Protein AF-A0A0F9H8S5-F1 (afdb_monomer_lite)

Organism: NCBI:txid412755

pLDDT: mean 82.08, std 14.42, range [36.28, 94.88]

Sequence (110 aa):
MINGSDIYEAERRMLSSSFLLRMRANDSRWLIRSAILYLPTQSWRISENTKILIFRNLRKFLKKKVRDIYGNPIIIFILVNIIIPIIIRLVIDWWLNRENNSEKEIGWIK

Secondary structure (DSSP, 8-state):
---HHHHHHHHHHHHHH-HHHHHTHHHHHHHHHHHHHHS-S--TT--HHHHHHHHHHHHHHHHHHHHHH---HHHHHHIIIIIHHHHHHHHHHHHHTHHHHHHHHHTT--

Foldseek 3Di:
DQDPVNLVVLLVVLCVVDPLCVVVVVLLSVLLSLLLVLDDPDDAPDDPVRVVVSLVVSLVVSLVVLVVPDPDVVSSCCCNPPRSVSSSVSSVVCSNCVVVVVVVVVVVPD

Radius of gyration: 14.84 Å; chains: 1; bounding box: 28×32×50 Å

Structure (mmCIF, N/CA/C/O backbone):
data_AF-A0A0F9H8S5-F1
#
_entry.id   AF-A0A0F9H8S5-F1
#
loop_
_atom_site.group_PDB
_atom_site.id
_atom_site.type_symbol
_atom_site.label_atom_id
_atom_site.label_alt_id
_atom_site.label_comp_id
_atom_site.label_asym_id
_atom_site.label_entity_id
_atom_site.label_seq_id
_atom_site.pdbx_PDB_ins_code
_atom_site.Cartn_x
_atom_site.Cartn_y
_atom_site.Cartn_z
_atom_site.occupancy
_atom_site.B_iso_or_equiv
_atom_site.auth_seq_id
_atom_site.auth_comp_id
_atom_site.auth_asym_id
_atom_site.auth_atom_id
_atom_site.pdbx_PDB_model_num
ATOM 1 N N . MET A 1 1 ? -4.637 7.466 -18.092 1.00 51.81 1 MET A N 1
ATOM 2 C CA . MET A 1 1 ? -5.392 6.582 -17.174 1.00 51.81 1 MET A CA 1
ATOM 3 C C . MET A 1 1 ? -4.541 5.350 -16.914 1.00 51.81 1 MET A C 1
ATOM 5 O O . MET A 1 1 ? -3.823 4.965 -17.821 1.00 51.81 1 MET A O 1
ATOM 9 N N . ILE A 1 2 ? -4.554 4.788 -15.701 1.00 62.00 2 ILE A N 1
ATOM 10 C CA . ILE A 1 2 ? -3.917 3.482 -15.437 1.00 62.00 2 ILE A CA 1
ATOM 11 C C . ILE A 1 2 ? -4.838 2.418 -16.045 1.00 62.00 2 ILE A C 1
ATOM 13 O O . ILE A 1 2 ? -6.028 2.415 -15.717 1.00 62.00 2 ILE A O 1
ATOM 17 N N . ASN A 1 3 ? -4.327 1.568 -16.937 1.00 71.19 3 ASN A N 1
ATOM 18 C CA . ASN A 1 3 ? -5.143 0.541 -17.581 1.00 71.19 3 ASN A CA 1
ATOM 19 C C . ASN A 1 3 ? -5.441 -0.608 -16.606 1.00 71.19 3 ASN A C 1
ATOM 21 O O . ASN A 1 3 ? -4.692 -0.870 -15.664 1.00 71.19 3 ASN A O 1
ATOM 25 N N . GLY A 1 4 ? -6.552 -1.319 -16.826 1.00 70.44 4 GLY A N 1
ATOM 26 C CA . GLY A 1 4 ? -6.915 -2.485 -16.008 1.00 70.44 4 GLY A CA 1
ATOM 27 C C . GLY A 1 4 ? -5.868 -3.608 -16.055 1.00 70.44 4 GLY A C 1
ATOM 28 O O . GLY A 1 4 ? -5.694 -4.316 -15.063 1.00 70.44 4 GLY A O 1
ATOM 29 N N . SER A 1 5 ? -5.135 -3.718 -17.169 1.00 73.56 5 SER A N 1
ATOM 30 C CA . SER A 1 5 ? -3.980 -4.607 -17.349 1.00 73.56 5 SER A CA 1
ATOM 31 C C . SER A 1 5 ? -2.850 -4.294 -16.367 1.00 73.56 5 SER A C 1
ATOM 33 O O . SER A 1 5 ? -2.356 -5.200 -15.699 1.00 73.56 5 SER A O 1
ATOM 35 N N . ASP A 1 6 ? -2.511 -3.014 -16.206 1.00 75.50 6 ASP A N 1
ATOM 36 C CA . ASP A 1 6 ? -1.388 -2.558 -15.376 1.00 75.50 6 ASP A CA 1
ATOM 37 C C . ASP A 1 6 ? -1.648 -2.853 -13.896 1.00 75.50 6 ASP A C 1
ATOM 39 O O . ASP A 1 6 ? -0.739 -3.192 -13.139 1.00 75.50 6 ASP A O 1
ATOM 43 N N . ILE A 1 7 ? -2.914 -2.743 -13.476 1.00 81.38 7 ILE A N 1
ATOM 44 C CA . ILE A 1 7 ? -3.341 -3.067 -12.111 1.00 81.38 7 ILE A CA 1
ATOM 45 C C . ILE A 1 7 ? -3.165 -4.564 -11.854 1.00 81.38 7 ILE A C 1
ATOM 47 O O . ILE A 1 7 ? -2.610 -4.942 -10.825 1.00 81.38 7 ILE A O 1
ATOM 51 N N . TYR A 1 8 ? -3.605 -5.414 -12.785 1.00 84.19 8 TYR A N 1
ATOM 52 C CA . TYR A 1 8 ? -3.488 -6.863 -12.638 1.00 84.19 8 TYR A CA 1
ATOM 53 C C . TYR A 1 8 ? -2.025 -7.324 -12.627 1.00 84.19 8 TYR A C 1
ATOM 55 O O . TYR A 1 8 ? -1.636 -8.151 -11.798 1.00 84.19 8 TYR A O 1
ATOM 63 N N . GLU A 1 9 ? -1.193 -6.768 -13.507 1.00 83.12 9 GLU A N 1
ATOM 64 C CA . GLU A 1 9 ? 0.233 -7.081 -13.550 1.00 83.12 9 GLU A CA 1
ATOM 65 C C . GLU A 1 9 ? 0.942 -6.645 -12.261 1.00 83.12 9 GLU A C 1
ATOM 67 O O . GLU A 1 9 ? 1.695 -7.422 -11.666 1.00 83.12 9 GLU A O 1
ATOM 72 N N . ALA A 1 10 ? 0.642 -5.440 -11.770 1.00 82.81 10 ALA A N 1
ATOM 73 C CA . ALA A 1 10 ? 1.171 -4.937 -10.511 1.00 82.81 10 ALA A CA 1
ATOM 74 C C . ALA A 1 10 ? 0.727 -5.798 -9.315 1.00 82.81 10 ALA A C 1
ATOM 76 O O . ALA A 1 10 ? 1.565 -6.177 -8.495 1.00 82.81 10 ALA A O 1
ATOM 77 N N . GLU A 1 11 ? -0.553 -6.179 -9.235 1.00 88.56 11 GLU A N 1
ATOM 78 C CA . GLU A 1 11 ? -1.059 -7.109 -8.217 1.00 88.56 11 GLU A CA 1
ATOM 79 C C . GLU A 1 11 ? -0.299 -8.440 -8.246 1.00 88.56 11 GLU A C 1
ATOM 81 O O . GLU A 1 11 ? 0.184 -8.909 -7.209 1.00 88.56 11 GLU A O 1
ATOM 86 N N . ARG A 1 12 ? -0.154 -9.042 -9.434 1.00 86.81 12 ARG A N 1
ATOM 87 C CA . ARG A 1 12 ? 0.535 -10.326 -9.613 1.00 86.81 12 ARG A CA 1
ATOM 88 C C . ARG A 1 12 ? 2.002 -10.232 -9.211 1.00 86.81 12 ARG A C 1
ATOM 90 O O . ARG A 1 12 ? 2.478 -11.080 -8.453 1.00 86.81 12 ARG A O 1
ATOM 97 N N . ARG A 1 13 ? 2.701 -9.189 -9.667 1.00 86.06 13 ARG A N 1
ATOM 98 C CA . ARG A 1 13 ? 4.103 -8.930 -9.328 1.00 86.06 13 ARG A CA 1
ATOM 99 C C . ARG A 1 13 ? 4.271 -8.806 -7.818 1.00 86.06 13 ARG A C 1
ATOM 101 O O . ARG A 1 13 ? 5.057 -9.548 -7.239 1.00 86.06 13 ARG A O 1
ATOM 108 N N . MET A 1 14 ? 3.482 -7.965 -7.157 1.00 88.31 14 MET A N 1
ATOM 109 C CA . MET A 1 14 ? 3.611 -7.722 -5.715 1.00 88.31 14 MET A CA 1
ATOM 110 C C . MET A 1 14 ? 3.278 -8.954 -4.868 1.00 88.31 14 ME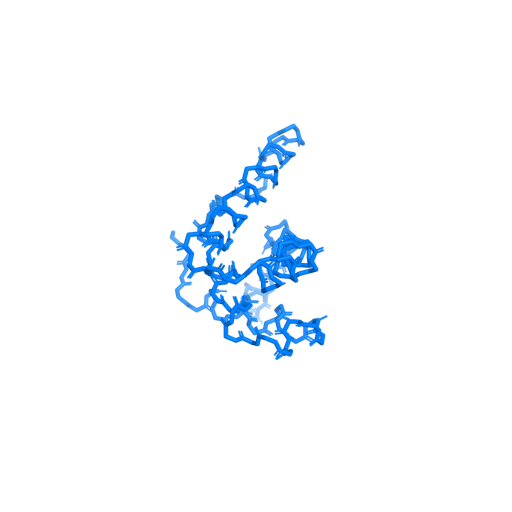T A C 1
ATOM 112 O O . MET A 1 14 ? 4.000 -9.252 -3.916 1.00 88.31 14 MET A O 1
ATOM 116 N N . LEU A 1 15 ? 2.235 -9.711 -5.227 1.00 87.25 15 LEU A N 1
ATOM 117 C CA . LEU A 1 15 ? 1.918 -10.976 -4.558 1.00 87.25 15 LEU A CA 1
ATOM 118 C C . LEU A 1 15 ? 3.037 -12.009 -4.725 1.00 87.25 15 LEU A C 1
ATOM 120 O O . LEU A 1 15 ? 3.341 -12.739 -3.784 1.00 87.25 15 LEU A O 1
ATOM 124 N N . SER A 1 16 ? 3.668 -12.068 -5.900 1.00 86.88 16 SER A N 1
ATOM 125 C CA . SER A 1 16 ? 4.801 -12.970 -6.130 1.00 86.88 16 SER A CA 1
ATOM 126 C C . SER A 1 16 ? 6.033 -12.585 -5.300 1.00 86.88 16 SER A C 1
ATOM 128 O O . SER A 1 16 ? 6.777 -13.460 -4.865 1.00 86.88 16 SER A O 1
ATOM 130 N N . SER A 1 17 ? 6.199 -11.293 -4.996 1.00 84.19 17 SER A N 1
ATOM 131 C CA . SER A 1 17 ? 7.340 -10.759 -4.244 1.00 84.19 17 SER A CA 1
ATOM 132 C C . SER A 1 17 ? 7.257 -10.954 -2.725 1.00 84.19 17 SER A C 1
ATOM 134 O O . SER A 1 17 ? 8.248 -10.712 -2.041 1.00 84.19 17 SER A O 1
ATOM 136 N N . SER A 1 18 ? 6.114 -11.364 -2.157 1.00 84.50 18 SER A N 1
ATOM 137 C CA . SER A 1 18 ? 5.980 -11.503 -0.700 1.00 84.50 18 SER A CA 1
ATOM 138 C C . SER A 1 18 ? 5.072 -12.654 -0.273 1.00 84.50 18 SER A C 1
ATOM 140 O O . SER A 1 18 ? 3.889 -12.714 -0.603 1.00 84.50 18 SER A O 1
ATOM 142 N N . PHE A 1 19 ? 5.612 -13.556 0.550 1.00 85.38 19 PHE A N 1
ATOM 143 C CA . PHE A 1 19 ? 4.847 -14.646 1.161 1.00 85.38 19 PHE A CA 1
ATOM 144 C C . PHE A 1 19 ? 3.727 -14.143 2.089 1.00 85.38 19 PHE A C 1
ATOM 146 O O . PHE A 1 19 ? 2.617 -14.670 2.049 1.00 85.38 19 PHE A O 1
ATOM 153 N N . LEU A 1 20 ? 3.973 -13.072 2.852 1.00 84.56 20 LEU A N 1
ATOM 154 C CA . LEU A 1 20 ? 2.980 -12.491 3.765 1.00 84.56 20 LEU A CA 1
ATOM 155 C C . LEU A 1 20 ? 1.754 -11.945 3.023 1.00 84.56 20 LEU A C 1
ATOM 157 O O . LEU A 1 20 ? 0.631 -12.080 3.504 1.00 84.56 20 LEU A O 1
ATOM 161 N N . LEU A 1 21 ? 1.951 -11.386 1.825 1.00 85.25 21 LEU A N 1
ATOM 162 C CA . LEU A 1 21 ? 0.837 -10.940 0.986 1.00 85.25 21 LEU A CA 1
ATOM 163 C C . LEU A 1 21 ? 0.031 -12.123 0.433 1.00 85.25 21 LEU A C 1
ATOM 165 O O . LEU A 1 21 ? -1.191 -12.041 0.322 1.00 85.25 21 LEU A O 1
ATOM 169 N N . ARG A 1 22 ? 0.688 -13.253 0.139 1.00 87.62 22 ARG A N 1
ATOM 170 C CA . ARG A 1 22 ? 0.014 -14.477 -0.327 1.00 87.62 22 ARG A CA 1
ATOM 171 C C . ARG A 1 22 ? -0.863 -15.113 0.746 1.00 87.62 22 ARG A C 1
ATOM 173 O O . ARG A 1 22 ? -1.956 -15.565 0.418 1.00 87.62 22 ARG A O 1
ATOM 180 N N . MET A 1 23 ? -0.443 -15.083 2.014 1.00 84.94 23 MET A N 1
ATOM 181 C CA . MET A 1 23 ? -1.254 -15.588 3.133 1.00 84.94 23 MET A CA 1
ATOM 182 C C . MET A 1 23 ? -2.619 -14.897 3.245 1.00 84.94 23 MET A C 1
ATOM 184 O O . MET A 1 23 ? -3.580 -15.501 3.713 1.00 84.94 23 MET A O 1
ATOM 188 N N . ARG A 1 24 ? -2.722 -13.641 2.796 1.00 88.44 24 ARG A N 1
ATOM 189 C CA . ARG A 1 24 ? -3.977 -12.882 2.742 1.00 88.44 24 ARG A CA 1
ATOM 190 C C . ARG A 1 24 ? -4.188 -12.292 1.354 1.00 88.44 24 ARG A C 1
ATOM 192 O O . ARG A 1 24 ? -4.330 -11.079 1.205 1.00 88.44 24 ARG A O 1
ATOM 199 N N . ALA A 1 25 ? -4.174 -13.149 0.332 1.00 86.94 25 ALA A N 1
ATOM 200 C CA . ALA A 1 25 ? -4.162 -12.716 -1.064 1.00 86.94 25 ALA A CA 1
ATOM 201 C C . ALA A 1 25 ? -5.332 -11.784 -1.424 1.00 86.94 25 ALA A C 1
ATOM 203 O O . ALA A 1 25 ? -5.114 -10.789 -2.105 1.00 86.94 25 ALA A O 1
ATOM 204 N N . ASN A 1 26 ? -6.551 -12.050 -0.945 1.00 89.19 26 ASN A N 1
ATOM 205 C CA . ASN A 1 26 ? -7.718 -11.220 -1.270 1.00 89.19 26 ASN A CA 1
ATOM 206 C C . ASN A 1 26 ? -7.619 -9.812 -0.662 1.00 89.19 26 ASN A C 1
ATOM 208 O O . ASN A 1 26 ? -7.735 -8.825 -1.388 1.00 89.19 26 ASN A O 1
ATOM 212 N N . ASP A 1 27 ? -7.313 -9.717 0.635 1.00 89.75 27 ASP A N 1
ATOM 213 C CA . ASP A 1 27 ? -7.126 -8.429 1.318 1.00 89.75 27 ASP A CA 1
ATOM 214 C C . ASP A 1 27 ? -5.950 -7.653 0.710 1.00 89.75 27 ASP A C 1
ATOM 216 O O . ASP A 1 27 ? -6.023 -6.443 0.492 1.00 89.75 27 ASP A O 1
ATOM 220 N N . SER A 1 28 ? -4.871 -8.369 0.384 1.00 89.62 28 SER A N 1
ATOM 221 C CA . SER A 1 28 ? -3.671 -7.792 -0.2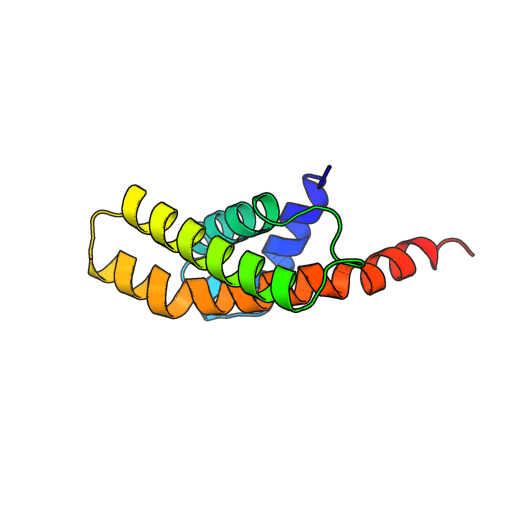16 1.00 89.62 28 SER A CA 1
ATOM 222 C C . SER A 1 28 ? -3.949 -7.247 -1.613 1.00 89.62 28 SER A C 1
ATOM 224 O O . SER A 1 28 ? -3.558 -6.118 -1.885 1.00 89.62 28 SER A O 1
ATOM 226 N N . ARG A 1 29 ? -4.672 -7.978 -2.478 1.00 91.25 29 ARG A N 1
ATOM 227 C CA . ARG A 1 29 ? -5.091 -7.477 -3.804 1.00 91.25 29 ARG A CA 1
ATOM 228 C C . ARG A 1 29 ? -5.903 -6.200 -3.677 1.00 91.25 29 ARG A C 1
ATOM 230 O O . ARG A 1 29 ? -5.600 -5.209 -4.331 1.00 91.25 29 ARG A O 1
ATOM 237 N N . TRP A 1 30 ? -6.892 -6.192 -2.788 1.00 93.19 30 TRP A N 1
ATOM 238 C CA . TRP A 1 30 ? -7.732 -5.017 -2.581 1.00 93.19 30 TRP A CA 1
ATOM 239 C C . TRP A 1 30 ? -6.935 -3.798 -2.078 1.00 93.19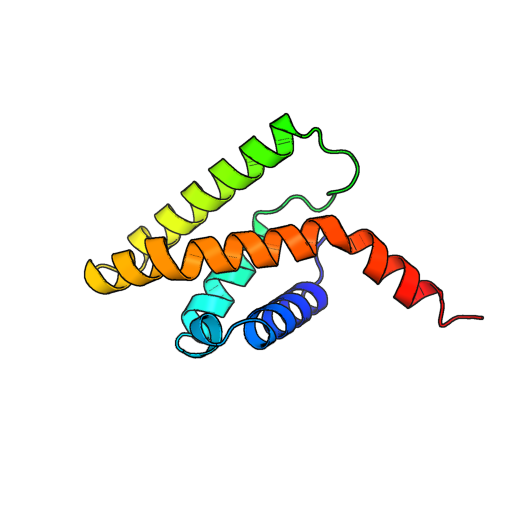 30 TRP A C 1
ATOM 241 O O . TRP A 1 30 ? -7.149 -2.674 -2.551 1.00 93.19 30 TRP A O 1
ATOM 251 N N . LEU A 1 31 ? -5.982 -4.008 -1.162 1.00 92.75 31 LEU A N 1
ATOM 252 C CA . LEU A 1 31 ? -5.091 -2.954 -0.669 1.00 92.75 31 LEU A CA 1
ATOM 253 C C . LEU A 1 31 ? -4.117 -2.464 -1.746 1.00 92.75 31 LEU A C 1
ATOM 255 O O . LEU A 1 31 ? -3.948 -1.254 -1.890 1.00 92.75 31 LEU A O 1
ATOM 259 N N . ILE A 1 32 ? -3.517 -3.372 -2.520 1.00 91.81 32 ILE A N 1
ATOM 260 C CA . ILE A 1 32 ? -2.629 -3.046 -3.645 1.00 91.81 32 ILE A CA 1
ATOM 261 C C . ILE A 1 32 ? -3.388 -2.217 -4.679 1.00 91.81 32 ILE A C 1
ATOM 263 O O . ILE A 1 32 ? -2.948 -1.127 -5.035 1.00 91.81 32 ILE A O 1
ATOM 267 N N . ARG A 1 33 ? -4.573 -2.669 -5.097 1.00 91.62 33 ARG A N 1
ATOM 268 C CA . ARG A 1 33 ? -5.422 -1.948 -6.048 1.00 91.62 33 ARG A CA 1
ATOM 269 C C . ARG A 1 33 ? -5.791 -0.562 -5.542 1.00 91.62 33 ARG A C 1
ATOM 271 O O . ARG A 1 33 ? -5.678 0.417 -6.273 1.00 91.62 33 ARG A O 1
ATOM 278 N N . SER A 1 34 ? -6.182 -0.463 -4.272 1.00 92.12 34 SER A N 1
ATOM 279 C CA . SER A 1 34 ? -6.470 0.825 -3.635 1.00 92.12 34 SER A CA 1
ATOM 280 C C . SER A 1 34 ? -5.246 1.742 -3.619 1.00 92.12 34 SER A C 1
ATOM 282 O O . SER A 1 34 ? -5.394 2.943 -3.825 1.00 92.12 34 SER A O 1
ATOM 284 N N . ALA A 1 35 ? -4.051 1.195 -3.394 1.00 91.44 35 ALA A N 1
ATOM 285 C CA . ALA A 1 35 ? -2.811 1.958 -3.388 1.00 91.44 35 ALA A CA 1
ATOM 286 C C . ALA A 1 35 ? -2.422 2.448 -4.791 1.00 91.44 35 ALA A C 1
ATOM 288 O O . ALA A 1 35 ? -2.081 3.616 -4.950 1.00 91.44 35 ALA A O 1
ATOM 289 N N . ILE A 1 36 ? -2.529 1.592 -5.810 1.00 90.00 36 ILE A N 1
ATOM 290 C CA . ILE A 1 36 ? -2.235 1.941 -7.208 1.00 90.00 36 ILE A CA 1
ATOM 291 C C . ILE A 1 36 ? -3.172 3.045 -7.701 1.00 90.00 36 ILE A C 1
ATOM 293 O O . ILE A 1 36 ? -2.709 3.999 -8.317 1.00 90.00 36 ILE A O 1
ATOM 297 N N . LEU A 1 37 ? -4.469 2.936 -7.397 1.00 88.94 37 LEU A N 1
ATOM 298 C CA . LEU A 1 37 ? -5.471 3.936 -7.777 1.00 88.94 37 LEU A CA 1
ATOM 299 C C . LEU A 1 37 ? -5.301 5.269 -7.036 1.00 88.94 37 LEU A C 1
ATOM 301 O O . LEU A 1 37 ? -5.747 6.299 -7.530 1.00 88.94 37 LEU A O 1
ATOM 305 N N . TYR A 1 38 ? -4.683 5.253 -5.854 1.00 89.81 38 TYR A N 1
ATOM 306 C CA . TYR A 1 38 ? -4.390 6.465 -5.091 1.00 89.81 38 TYR A CA 1
ATOM 307 C C . TYR A 1 38 ? -3.182 7.230 -5.652 1.00 89.81 38 TYR A C 1
ATOM 309 O O . TYR A 1 38 ? -3.097 8.450 -5.512 1.00 89.81 38 TYR A O 1
ATOM 317 N N . LEU A 1 39 ? -2.217 6.525 -6.247 1.00 86.69 39 LEU A N 1
ATOM 318 C CA . LEU A 1 39 ? -0.986 7.141 -6.723 1.00 86.69 39 LEU A CA 1
ATOM 319 C C . LEU A 1 39 ? -1.205 7.971 -7.996 1.00 86.69 39 LEU A C 1
ATOM 321 O O . LEU A 1 39 ? -1.954 7.558 -8.884 1.00 86.69 39 LEU A O 1
ATOM 325 N N . PRO A 1 40 ? -0.510 9.117 -8.131 1.00 82.88 40 PRO A N 1
ATOM 326 C CA . PRO A 1 40 ? -0.597 9.912 -9.343 1.00 82.88 40 PRO A CA 1
ATOM 327 C C . PRO A 1 40 ? -0.046 9.135 -10.541 1.00 82.88 40 PRO A C 1
ATOM 329 O O . PRO A 1 40 ? 0.873 8.324 -10.427 1.00 82.88 40 PRO A O 1
ATOM 332 N N . THR A 1 41 ? -0.590 9.397 -11.725 1.00 75.75 41 THR A N 1
ATOM 333 C CA . THR A 1 41 ? -0.164 8.724 -12.960 1.00 75.75 41 THR A CA 1
ATOM 334 C C . THR A 1 41 ? 1.257 9.082 -13.384 1.00 75.75 41 THR A C 1
ATOM 336 O O . THR A 1 41 ? 1.910 8.261 -14.018 1.00 75.75 41 THR A O 1
ATOM 339 N N . GLN A 1 42 ? 1.735 10.276 -13.028 1.00 70.31 42 GLN A N 1
ATOM 340 C CA . GLN A 1 42 ? 3.075 10.762 -13.351 1.00 70.31 42 GLN A CA 1
ATOM 341 C C . GLN A 1 42 ? 3.958 10.674 -12.103 1.00 70.31 42 GLN A C 1
ATOM 343 O O . GLN A 1 42 ? 3.651 11.309 -11.096 1.00 70.31 42 GLN A O 1
ATOM 348 N N . SER A 1 43 ? 5.032 9.886 -12.156 1.00 69.88 43 SER A N 1
ATOM 349 C CA . SER A 1 43 ? 5.966 9.686 -11.035 1.00 69.88 43 SER A CA 1
ATOM 350 C C . SER A 1 43 ? 7.299 10.427 -11.195 1.00 69.88 43 SER A C 1
ATOM 352 O O . SER A 1 43 ? 7.967 10.702 -10.200 1.00 69.88 43 SER A O 1
ATOM 354 N N . TRP A 1 44 ? 7.667 10.807 -12.423 1.00 64.75 44 TRP A N 1
ATOM 355 C CA . TRP A 1 44 ? 9.042 11.163 -12.810 1.00 64.75 44 TRP A CA 1
ATOM 356 C C . TRP A 1 44 ? 9.463 12.624 -12.559 1.00 64.75 44 TRP A C 1
ATOM 358 O O . TRP A 1 44 ? 10.640 12.948 -12.659 1.00 64.75 44 TRP A O 1
ATOM 368 N N . ARG A 1 45 ? 8.538 13.533 -12.214 1.00 69.06 45 ARG A N 1
ATOM 369 C CA . ARG A 1 45 ? 8.832 14.975 -11.995 1.00 69.06 45 ARG A CA 1
ATOM 370 C C . ARG A 1 45 ? 8.497 15.481 -10.595 1.00 69.06 45 ARG A C 1
ATOM 372 O O . ARG A 1 45 ? 8.313 16.675 -10.379 1.00 69.06 45 ARG A O 1
ATOM 379 N N . ILE A 1 46 ? 8.377 14.570 -9.636 1.00 77.75 46 ILE A N 1
ATOM 380 C CA . ILE A 1 46 ? 7.893 14.895 -8.297 1.00 77.75 46 ILE A CA 1
ATOM 381 C C . ILE A 1 46 ? 9.075 15.121 -7.347 1.00 77.75 46 ILE A C 1
ATOM 383 O O . ILE A 1 46 ? 9.964 14.277 -7.237 1.00 77.75 46 ILE A O 1
ATOM 387 N N . SER A 1 47 ? 9.061 16.254 -6.636 1.00 84.44 47 SER A N 1
ATOM 388 C CA . SER A 1 47 ? 10.082 16.588 -5.633 1.00 84.44 47 SER A CA 1
ATOM 389 C C . SER A 1 47 ? 10.103 15.579 -4.478 1.00 84.44 47 SER A C 1
ATOM 391 O O . SER A 1 47 ? 9.075 14.981 -4.149 1.00 84.44 47 SER A O 1
ATOM 393 N N . GLU A 1 48 ? 11.245 15.426 -3.804 1.00 82.19 48 GLU A N 1
ATOM 394 C CA . GLU A 1 48 ? 11.382 14.483 -2.683 1.00 82.19 48 GLU A CA 1
ATOM 395 C C . GLU A 1 48 ? 10.396 14.783 -1.539 1.00 82.19 48 GLU A C 1
ATOM 397 O O . GLU A 1 48 ? 9.729 13.886 -1.022 1.00 82.19 48 GLU A O 1
ATOM 402 N N . ASN A 1 49 ? 10.183 16.065 -1.229 1.00 85.88 49 ASN A N 1
ATOM 403 C CA . ASN A 1 49 ? 9.191 16.501 -0.242 1.00 85.88 49 ASN A CA 1
ATOM 404 C C . ASN A 1 49 ? 7.768 16.063 -0.621 1.00 85.88 49 ASN A C 1
ATOM 406 O O . ASN A 1 49 ? 6.980 15.637 0.229 1.00 85.88 49 ASN A O 1
ATOM 410 N N . THR A 1 50 ? 7.437 16.125 -1.911 1.00 85.00 50 THR A N 1
ATOM 411 C CA . THR A 1 50 ? 6.142 15.674 -2.418 1.00 85.00 50 THR A CA 1
ATOM 412 C C . THR A 1 50 ? 6.023 14.147 -2.362 1.00 85.00 50 THR A C 1
ATOM 414 O O . THR A 1 50 ? 4.952 13.655 -2.007 1.00 85.00 50 THR A O 1
ATOM 417 N N . LYS A 1 51 ? 7.100 13.383 -2.611 1.00 83.50 51 LYS A N 1
ATOM 418 C CA . LYS A 1 51 ? 7.099 11.917 -2.428 1.00 83.50 51 LYS A CA 1
ATOM 419 C C . LYS A 1 51 ? 6.801 11.538 -0.980 1.00 83.50 51 LYS A C 1
ATOM 421 O O . LYS A 1 51 ? 5.887 10.752 -0.735 1.00 83.50 51 LYS A O 1
ATOM 426 N N . ILE A 1 52 ? 7.484 12.161 -0.016 1.00 87.06 52 ILE A N 1
ATOM 427 C CA . ILE A 1 52 ? 7.245 11.935 1.419 1.00 87.06 52 ILE A CA 1
ATOM 428 C C . ILE A 1 52 ? 5.778 12.219 1.771 1.00 87.06 52 ILE A C 1
ATOM 430 O O . ILE A 1 52 ? 5.136 11.440 2.486 1.00 87.06 52 ILE A O 1
ATOM 434 N N . LEU A 1 53 ? 5.214 13.310 1.240 1.00 89.06 53 LEU A N 1
ATOM 435 C CA . LEU A 1 53 ? 3.813 13.661 1.461 1.00 89.06 53 LEU A CA 1
ATOM 436 C C . LEU A 1 53 ? 2.857 12.618 0.865 1.00 89.06 53 LEU A C 1
ATOM 438 O O . LEU A 1 53 ? 1.925 12.192 1.553 1.00 89.06 53 LEU A O 1
ATOM 442 N N . ILE A 1 54 ? 3.104 12.169 -0.369 1.00 88.19 54 ILE A N 1
ATOM 443 C CA . ILE A 1 54 ? 2.324 11.114 -1.029 1.00 88.19 54 ILE A CA 1
ATOM 444 C C . ILE A 1 54 ? 2.373 9.832 -0.199 1.00 88.19 54 ILE A C 1
ATOM 446 O O . ILE A 1 54 ? 1.325 9.254 0.074 1.00 88.19 54 ILE A O 1
ATOM 450 N N . PHE A 1 55 ? 3.549 9.417 0.275 1.00 88.25 55 PHE A N 1
ATOM 451 C CA . PHE A 1 55 ? 3.709 8.181 1.046 1.00 88.25 55 PHE A CA 1
ATOM 452 C C . PHE A 1 55 ? 2.981 8.258 2.386 1.00 88.25 55 PHE A C 1
ATOM 454 O O . PHE A 1 55 ? 2.271 7.327 2.782 1.00 88.25 55 PHE A O 1
ATOM 461 N N . ARG A 1 56 ? 3.098 9.397 3.076 1.00 91.19 56 ARG A N 1
ATOM 462 C CA . ARG A 1 56 ? 2.386 9.643 4.332 1.00 91.19 56 ARG A CA 1
ATOM 463 C C . ARG A 1 56 ? 0.874 9.608 4.124 1.00 91.19 56 ARG A C 1
ATOM 465 O O . ARG A 1 56 ? 0.163 9.007 4.933 1.00 91.19 56 ARG A O 1
ATOM 472 N N . ASN A 1 57 ? 0.387 10.224 3.051 1.00 92.81 57 ASN A N 1
ATOM 473 C CA . ASN A 1 57 ? -1.040 10.283 2.760 1.00 92.81 57 ASN A CA 1
ATOM 474 C C . ASN A 1 57 ? -1.580 8.923 2.294 1.00 92.81 57 ASN A C 1
ATOM 476 O O . ASN A 1 57 ? -2.618 8.497 2.794 1.00 92.81 57 ASN A O 1
ATOM 480 N N . LEU A 1 58 ? -0.835 8.186 1.465 1.00 92.62 58 LEU A N 1
ATOM 481 C CA . LEU A 1 58 ? -1.158 6.817 1.059 1.00 92.62 58 LEU A CA 1
ATOM 482 C C . LEU A 1 58 ? -1.279 5.898 2.279 1.00 92.62 58 LEU A C 1
ATOM 484 O O . LEU A 1 58 ? -2.256 5.164 2.422 1.00 92.62 58 LEU A O 1
ATOM 488 N N . ARG A 1 59 ? -0.330 5.985 3.220 1.00 93.00 59 ARG A N 1
ATOM 489 C CA . ARG A 1 59 ? -0.392 5.213 4.465 1.00 93.00 59 ARG A CA 1
ATOM 490 C C . ARG A 1 59 ? -1.637 5.540 5.278 1.00 93.00 59 ARG A C 1
ATOM 492 O O . ARG A 1 59 ? -2.293 4.626 5.772 1.00 93.00 59 ARG A O 1
ATOM 499 N N . LYS A 1 60 ? -1.964 6.826 5.441 1.00 94.88 60 LYS A N 1
ATOM 500 C CA . LYS A 1 60 ? -3.180 7.254 6.152 1.00 94.88 60 LYS A CA 1
ATOM 501 C C . LYS A 1 60 ? -4.442 6.739 5.457 1.00 94.88 60 LYS A C 1
ATOM 503 O O . LYS A 1 60 ? -5.320 6.210 6.133 1.00 94.88 60 LYS A O 1
ATOM 508 N N . PHE A 1 61 ? -4.495 6.838 4.132 1.00 94.75 61 PHE A N 1
ATOM 509 C CA . PHE A 1 61 ? -5.604 6.366 3.311 1.00 94.75 61 PHE A CA 1
ATOM 510 C C . PHE A 1 61 ? -5.847 4.861 3.477 1.00 94.75 61 PHE A C 1
ATOM 512 O O . PHE A 1 61 ? -6.957 4.461 3.823 1.00 94.75 61 PHE A O 1
ATOM 519 N N . LEU A 1 62 ? -4.809 4.029 3.331 1.00 93.88 62 LEU A N 1
ATOM 520 C CA . LEU A 1 62 ? -4.933 2.576 3.489 1.00 93.88 62 LEU A CA 1
ATOM 521 C C . LEU A 1 62 ? -5.331 2.187 4.919 1.00 93.88 62 LEU A C 1
ATOM 523 O O . LEU A 1 62 ? -6.181 1.321 5.109 1.00 93.88 62 LEU A O 1
ATOM 527 N N . LYS A 1 63 ? -4.768 2.857 5.936 1.00 94.12 63 LYS A N 1
ATOM 528 C CA . LYS A 1 63 ? -5.146 2.626 7.340 1.00 94.12 63 LYS A CA 1
ATOM 529 C C . LYS A 1 63 ? -6.620 2.917 7.591 1.00 94.12 63 LYS A C 1
ATOM 531 O O . LYS A 1 63 ? -7.274 2.136 8.275 1.00 94.12 63 LYS A O 1
ATOM 536 N N . LYS A 1 64 ? -7.124 4.035 7.060 1.00 94.69 64 LYS A N 1
ATOM 537 C CA . LYS A 1 64 ? -8.536 4.404 7.176 1.00 94.69 64 LYS A CA 1
ATOM 538 C C . LYS A 1 64 ? -9.413 3.344 6.510 1.00 94.69 64 LYS A C 1
ATOM 540 O O . LYS A 1 64 ? -10.253 2.759 7.173 1.00 94.69 64 LYS A O 1
ATOM 545 N N . LYS A 1 65 ? -9.099 2.992 5.263 1.00 93.44 65 LYS A N 1
ATOM 546 C CA . LYS A 1 65 ? -9.795 1.949 4.505 1.00 93.44 65 LYS A CA 1
ATOM 547 C C . LYS A 1 65 ? -9.893 0.608 5.243 1.00 93.44 65 LYS A C 1
ATOM 549 O O . LYS A 1 65 ? -10.952 -0.003 5.246 1.00 93.44 65 LYS A O 1
ATOM 554 N N . VAL A 1 66 ? -8.814 0.151 5.883 1.00 93.69 66 VAL A N 1
ATOM 555 C CA . VAL A 1 66 ? -8.844 -1.078 6.698 1.00 93.69 66 VAL A CA 1
ATOM 556 C C . VAL A 1 66 ? -9.785 -0.930 7.895 1.00 93.69 66 VAL A C 1
ATOM 558 O O . VAL A 1 66 ? -10.569 -1.830 8.167 1.00 93.69 66 VAL A O 1
ATOM 561 N N . ARG A 1 67 ? -9.734 0.196 8.609 1.00 93.31 67 ARG A N 1
ATOM 562 C CA . ARG A 1 67 ? -10.609 0.431 9.770 1.00 93.31 67 ARG A CA 1
ATOM 563 C C . ARG A 1 67 ? -12.084 0.544 9.389 1.00 93.31 67 ARG A C 1
ATOM 565 O O . ARG A 1 67 ? -12.924 0.147 10.180 1.00 93.31 67 ARG A O 1
ATOM 572 N N . ASP A 1 68 ? -12.376 1.057 8.198 1.00 93.12 68 ASP A N 1
ATOM 573 C CA . ASP A 1 68 ? -13.748 1.212 7.711 1.00 93.12 68 ASP A CA 1
ATOM 574 C C . ASP A 1 68 ? -14.378 -0.143 7.322 1.00 93.12 68 ASP A C 1
ATOM 576 O O . ASP A 1 68 ? -15.591 -0.301 7.406 1.00 93.12 68 ASP A O 1
ATOM 580 N N . ILE A 1 69 ? -13.569 -1.128 6.902 1.00 92.06 69 ILE A N 1
ATOM 581 C CA . ILE A 1 69 ? -14.056 -2.451 6.464 1.00 92.06 69 ILE A CA 1
ATOM 582 C C . ILE A 1 69 ? -14.066 -3.480 7.593 1.00 92.06 69 ILE A C 1
ATOM 584 O O . ILE A 1 69 ? -14.992 -4.284 7.691 1.00 92.06 69 ILE A O 1
ATOM 588 N N . TYR A 1 70 ? -13.025 -3.509 8.423 1.00 90.62 70 TYR A N 1
ATOM 589 C CA . TYR A 1 70 ? -12.878 -4.537 9.448 1.00 90.62 70 TYR A CA 1
ATOM 590 C C . TYR A 1 70 ? -13.253 -3.973 10.814 1.00 90.62 70 TYR A C 1
ATOM 592 O O . TYR A 1 70 ? -12.660 -3.000 11.261 1.00 90.62 70 TYR A O 1
ATOM 600 N N . GLY A 1 71 ? -14.172 -4.639 11.517 1.00 86.12 71 GLY A N 1
ATOM 601 C CA . GLY A 1 71 ? -14.469 -4.346 12.925 1.00 86.12 71 GLY A CA 1
ATOM 602 C C . GLY A 1 71 ? -13.544 -5.064 13.917 1.00 86.12 71 GLY A C 1
ATOM 603 O O . GLY A 1 71 ? -13.469 -4.685 15.082 1.00 86.12 71 GLY A O 1
ATOM 604 N N . ASN A 1 72 ? -12.824 -6.104 13.478 1.00 92.81 72 ASN A N 1
ATOM 605 C CA . ASN A 1 72 ? -11.986 -6.912 14.365 1.00 92.81 72 ASN A CA 1
ATOM 606 C C . ASN A 1 72 ? -10.614 -6.241 14.613 1.00 92.81 72 ASN A C 1
ATOM 608 O O . ASN A 1 72 ? -9.828 -6.105 13.667 1.00 92.81 72 ASN A O 1
ATOM 612 N N . PRO A 1 73 ? -10.266 -5.896 15.869 1.00 90.75 73 PRO A N 1
ATOM 613 C CA . PRO A 1 73 ? -9.036 -5.170 16.191 1.00 90.75 73 PRO A CA 1
ATOM 614 C C . PRO A 1 73 ? -7.753 -5.950 15.871 1.00 90.75 73 PRO A C 1
ATOM 616 O O . PRO A 1 73 ? -6.752 -5.341 15.495 1.00 90.75 73 PRO A O 1
ATOM 619 N N . ILE A 1 74 ? -7.775 -7.283 15.954 1.00 92.50 74 ILE A N 1
ATOM 620 C CA . ILE A 1 74 ? -6.621 -8.139 15.640 1.00 92.50 74 ILE A CA 1
ATOM 621 C C . ILE A 1 74 ? -6.340 -8.100 14.135 1.00 92.50 74 ILE A C 1
ATOM 623 O O . ILE A 1 74 ? -5.198 -7.909 13.714 1.00 92.50 74 ILE A O 1
ATOM 627 N N . ILE A 1 75 ? -7.387 -8.213 13.311 1.00 89.38 75 ILE A N 1
ATOM 628 C CA . ILE A 1 75 ? -7.255 -8.132 11.849 1.00 89.38 75 ILE A CA 1
ATOM 629 C C . ILE A 1 75 ? -6.761 -6.743 11.441 1.00 89.38 75 ILE A C 1
ATOM 631 O O . 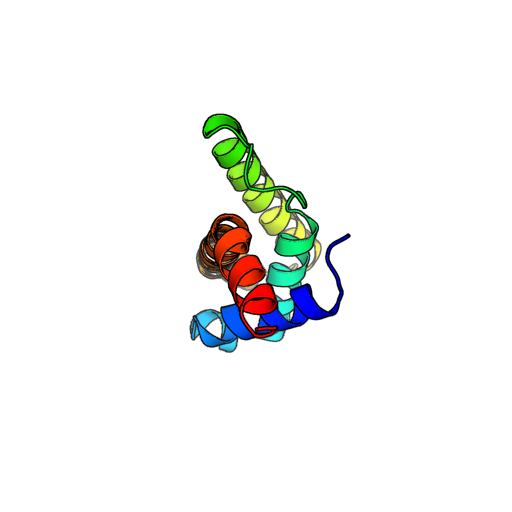ILE A 1 75 ? -5.824 -6.639 10.647 1.00 89.38 75 ILE A O 1
ATOM 635 N N . ILE A 1 76 ? -7.323 -5.680 12.031 1.00 91.94 76 ILE A N 1
ATOM 636 C CA . ILE A 1 76 ? -6.846 -4.309 11.810 1.00 91.94 76 ILE A CA 1
ATOM 637 C C . ILE A 1 76 ? -5.361 -4.208 12.162 1.00 91.94 76 ILE A C 1
ATOM 639 O O . ILE A 1 76 ? -4.595 -3.660 11.374 1.00 91.94 76 ILE A O 1
ATOM 643 N N . PHE A 1 77 ? -4.935 -4.738 13.312 1.00 92.56 77 PHE A N 1
ATOM 644 C CA . PHE A 1 77 ? -3.540 -4.676 13.743 1.00 92.56 77 PHE A CA 1
ATOM 645 C C . PHE A 1 77 ? -2.598 -5.348 12.736 1.00 92.56 77 PHE A C 1
ATOM 647 O O . PHE A 1 77 ? -1.609 -4.733 12.331 1.00 92.56 77 PHE A O 1
ATOM 654 N N . ILE A 1 78 ? -2.928 -6.563 12.287 1.00 91.00 78 ILE A N 1
ATOM 655 C CA . ILE A 1 78 ? -2.142 -7.310 11.295 1.00 91.00 78 ILE A CA 1
ATOM 656 C C . ILE A 1 78 ? -2.067 -6.530 9.980 1.00 91.00 78 ILE A C 1
ATOM 658 O O . ILE A 1 78 ? -0.978 -6.276 9.460 1.00 91.00 78 ILE A O 1
ATOM 662 N N . LEU A 1 79 ? -3.211 -6.099 9.445 1.00 90.81 79 LEU A N 1
ATOM 663 C CA . LEU A 1 79 ? -3.248 -5.395 8.167 1.00 90.81 79 LEU A CA 1
ATOM 664 C C . LEU A 1 79 ? -2.496 -4.060 8.245 1.00 90.81 79 LEU A C 1
ATOM 666 O O . LEU A 1 79 ? -1.706 -3.741 7.361 1.00 90.81 79 LEU A O 1
ATOM 670 N N . VAL A 1 80 ? -2.682 -3.296 9.322 1.00 91.81 80 VAL A N 1
ATOM 671 C CA . VAL A 1 80 ? -2.107 -1.954 9.471 1.00 91.81 80 VAL A CA 1
ATOM 672 C C . VAL A 1 80 ? -0.609 -1.960 9.752 1.00 91.81 80 VAL A C 1
ATOM 674 O O . VAL A 1 80 ? 0.104 -1.088 9.241 1.00 91.81 80 VAL A O 1
ATOM 677 N N . ASN A 1 81 ? -0.136 -2.888 10.582 1.00 92.12 81 ASN A N 1
ATOM 678 C CA . ASN A 1 81 ? 1.249 -2.884 11.048 1.00 92.12 81 ASN A CA 1
ATOM 679 C C . ASN A 1 81 ? 2.152 -3.841 10.272 1.00 92.12 81 ASN A C 1
ATOM 681 O O . ASN A 1 81 ? 3.350 -3.587 10.216 1.00 92.12 81 ASN A O 1
ATOM 685 N N . ILE A 1 82 ? 1.603 -4.886 9.645 1.00 90.94 82 ILE A N 1
ATOM 686 C CA . ILE A 1 82 ? 2.392 -5.886 8.911 1.00 90.94 82 ILE A CA 1
ATOM 687 C C . ILE A 1 82 ? 2.197 -5.717 7.403 1.00 90.94 82 ILE A C 1
ATOM 689 O O . ILE A 1 82 ? 3.161 -5.500 6.673 1.00 90.94 82 ILE A O 1
ATOM 693 N N . ILE A 1 83 ? 0.951 -5.760 6.927 1.00 90.56 83 ILE A N 1
ATOM 694 C CA . ILE A 1 83 ? 0.664 -5.820 5.484 1.00 90.56 83 ILE A CA 1
ATOM 695 C C . ILE A 1 83 ? 0.839 -4.460 4.797 1.00 90.56 83 ILE A C 1
ATOM 697 O O . ILE A 1 83 ? 1.530 -4.369 3.783 1.00 90.56 83 ILE A O 1
ATOM 701 N N . ILE A 1 84 ? 0.266 -3.385 5.348 1.00 91.50 84 ILE A N 1
ATOM 702 C CA . ILE A 1 84 ? 0.328 -2.042 4.748 1.00 91.50 84 ILE A CA 1
ATOM 703 C C . ILE A 1 84 ? 1.774 -1.576 4.491 1.00 91.50 84 ILE A C 1
ATOM 705 O O . ILE A 1 84 ? 2.026 -1.092 3.390 1.00 91.50 84 ILE A O 1
ATOM 709 N N . PRO A 1 85 ? 2.738 -1.696 5.427 1.00 91.12 85 PRO A N 1
ATOM 710 C CA . PRO A 1 85 ? 4.122 -1.297 5.162 1.00 91.12 85 PRO A CA 1
ATOM 711 C C . PRO A 1 85 ? 4.758 -2.035 3.978 1.00 91.12 85 PRO A C 1
ATOM 713 O O . PRO A 1 85 ? 5.439 -1.406 3.169 1.00 91.12 85 PRO A O 1
ATOM 716 N N . ILE A 1 86 ? 4.498 -3.341 3.846 1.00 90.56 86 ILE A N 1
ATOM 717 C CA . ILE A 1 86 ? 5.003 -4.160 2.734 1.00 90.56 86 ILE A CA 1
ATOM 718 C C . ILE A 1 86 ? 4.395 -3.679 1.417 1.00 90.56 86 ILE A C 1
ATOM 720 O O . ILE A 1 86 ? 5.123 -3.448 0.454 1.00 90.56 86 ILE A O 1
ATOM 724 N N . ILE A 1 87 ? 3.074 -3.482 1.388 1.00 90.00 87 ILE A N 1
ATOM 725 C CA . ILE A 1 87 ? 2.367 -2.991 0.200 1.00 90.00 87 ILE A CA 1
ATOM 726 C C . ILE A 1 87 ? 2.901 -1.624 -0.208 1.00 90.00 87 ILE A C 1
ATOM 728 O O . ILE A 1 87 ? 3.225 -1.431 -1.370 1.00 90.00 87 ILE A O 1
ATOM 732 N N . ILE A 1 88 ? 3.035 -0.690 0.734 1.00 90.19 88 ILE A N 1
ATOM 733 C CA . ILE A 1 88 ? 3.544 0.655 0.452 1.00 90.19 88 ILE A CA 1
ATOM 734 C C . ILE A 1 88 ? 4.927 0.579 -0.190 1.00 90.19 88 ILE A C 1
ATOM 736 O O . ILE A 1 88 ? 5.129 1.202 -1.224 1.00 90.19 88 ILE A O 1
ATO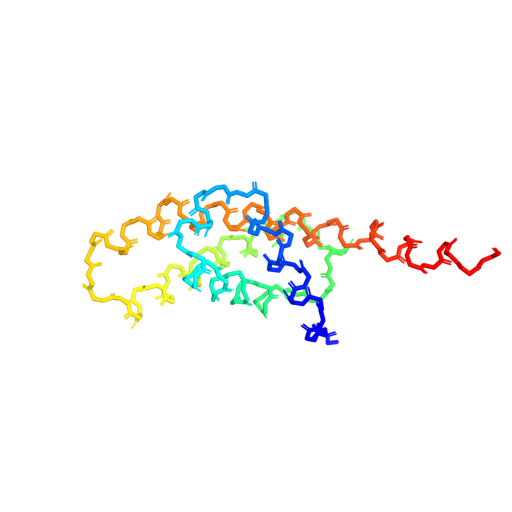M 740 N N . ARG A 1 89 ? 5.846 -0.217 0.370 1.00 89.38 89 ARG A N 1
ATOM 741 C CA . ARG A 1 89 ? 7.191 -0.385 -0.190 1.00 89.38 89 ARG A CA 1
ATOM 742 C C . ARG A 1 89 ? 7.143 -0.915 -1.624 1.00 89.38 89 ARG A C 1
ATOM 744 O O . ARG A 1 89 ? 7.666 -0.268 -2.519 1.00 89.38 89 ARG A O 1
ATOM 751 N N . LEU A 1 90 ? 6.447 -2.029 -1.858 1.00 88.88 90 LEU A N 1
ATOM 752 C CA . LEU A 1 90 ? 6.384 -2.651 -3.185 1.00 88.88 90 LEU A CA 1
ATOM 753 C C . LEU A 1 90 ? 5.663 -1.779 -4.222 1.00 88.88 90 LEU A C 1
ATOM 755 O O . LEU A 1 90 ? 6.086 -1.705 -5.374 1.00 88.88 90 LEU A O 1
ATOM 759 N N . VAL A 1 91 ? 4.576 -1.116 -3.820 1.00 88.38 91 VAL A N 1
ATOM 760 C CA . VAL A 1 91 ? 3.802 -0.223 -4.689 1.00 88.38 91 VAL A CA 1
ATOM 761 C C . VAL A 1 91 ? 4.618 1.009 -5.063 1.00 88.38 91 VAL A C 1
ATOM 763 O O . VAL A 1 91 ? 4.597 1.409 -6.223 1.00 88.38 91 VAL A O 1
ATOM 766 N N . ILE A 1 92 ? 5.351 1.593 -4.114 1.00 86.81 92 ILE A N 1
ATOM 767 C CA . ILE A 1 92 ? 6.234 2.733 -4.374 1.00 86.81 92 ILE A CA 1
ATOM 768 C C . ILE A 1 92 ? 7.394 2.323 -5.271 1.00 86.81 92 ILE A C 1
ATOM 770 O O . ILE A 1 92 ? 7.646 3.007 -6.258 1.00 86.81 92 ILE A O 1
ATOM 774 N N . ASP A 1 93 ? 8.064 1.213 -4.962 1.00 86.50 93 ASP A N 1
ATOM 775 C CA . ASP A 1 93 ? 9.182 0.715 -5.762 1.00 86.50 93 ASP A CA 1
ATOM 776 C C . ASP A 1 93 ? 8.732 0.478 -7.207 1.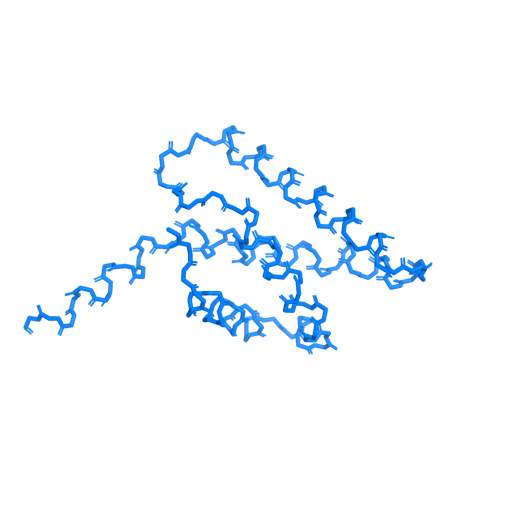00 86.50 93 ASP A C 1
ATOM 778 O O . ASP A 1 93 ? 9.409 0.888 -8.146 1.00 86.50 93 ASP A O 1
ATOM 782 N N . TRP A 1 94 ? 7.554 -0.116 -7.408 1.00 86.75 94 TRP A N 1
ATOM 783 C CA . TRP A 1 94 ? 6.969 -0.264 -8.739 1.00 86.75 94 TRP A CA 1
ATOM 784 C C . TRP A 1 94 ? 6.625 1.085 -9.388 1.00 86.75 94 TRP A C 1
ATOM 786 O O . TRP A 1 94 ? 6.910 1.286 -10.565 1.00 86.75 94 TRP A O 1
ATOM 796 N N . TRP A 1 95 ? 6.033 2.018 -8.639 1.00 85.06 95 TRP A N 1
ATOM 797 C CA . TRP A 1 95 ? 5.596 3.321 -9.148 1.00 85.06 95 TRP A CA 1
ATOM 798 C C . TRP A 1 95 ? 6.758 4.225 -9.578 1.00 85.06 95 TRP A C 1
ATOM 800 O O . TRP A 1 95 ? 6.675 4.881 -10.619 1.00 85.06 95 TRP A O 1
ATOM 810 N N . LEU A 1 96 ? 7.846 4.234 -8.806 1.00 82.50 96 LEU A N 1
ATOM 811 C CA . LEU A 1 96 ? 9.072 4.955 -9.140 1.00 82.50 96 LEU A CA 1
ATOM 812 C C . LEU A 1 96 ? 9.795 4.310 -10.329 1.00 82.50 96 LEU A C 1
ATOM 814 O O . LEU A 1 96 ? 10.316 5.025 -11.173 1.00 82.50 96 LEU A O 1
ATOM 818 N N . ASN A 1 97 ? 9.769 2.977 -10.442 1.00 79.25 97 ASN A N 1
ATOM 819 C CA . ASN A 1 97 ? 10.447 2.242 -11.515 1.00 79.25 97 ASN A CA 1
ATOM 820 C C . ASN A 1 97 ? 9.590 2.019 -12.777 1.00 79.25 97 ASN A C 1
ATOM 822 O O . ASN A 1 97 ? 9.977 1.212 -13.624 1.00 79.25 97 ASN A O 1
ATOM 826 N N . ARG A 1 98 ? 8.436 2.691 -12.933 1.00 73.88 98 ARG A N 1
ATOM 827 C CA . ARG A 1 98 ? 7.586 2.529 -14.133 1.00 73.88 98 ARG A CA 1
ATOM 828 C C . ARG A 1 98 ? 8.324 2.854 -15.440 1.00 73.88 98 ARG A C 1
ATOM 830 O O . ARG A 1 98 ? 8.062 2.189 -16.433 1.00 73.88 98 ARG A O 1
ATOM 837 N N . GLU A 1 99 ? 9.266 3.799 -15.420 1.00 58.06 99 GLU A N 1
ATOM 838 C CA . GLU A 1 99 ? 10.052 4.229 -16.591 1.00 58.06 99 GLU A CA 1
ATOM 839 C C . GLU A 1 99 ? 10.844 3.074 -17.240 1.00 58.06 99 GLU A C 1
ATOM 841 O O . GLU A 1 99 ? 10.768 2.870 -18.451 1.00 58.06 99 GLU A O 1
ATOM 846 N N . ASN A 1 100 ? 11.474 2.220 -16.422 1.00 52.84 100 ASN A N 1
ATOM 847 C CA . ASN A 1 100 ? 12.259 1.064 -16.884 1.00 52.84 100 ASN A CA 1
ATOM 848 C C . ASN A 1 100 ? 11.421 -0.041 -17.552 1.00 52.84 100 ASN A C 1
ATOM 850 O O . ASN A 1 100 ? 11.964 -0.878 -18.275 1.00 52.84 100 ASN A O 1
ATOM 854 N N . ASN A 1 101 ? 10.112 -0.094 -17.288 1.00 50.38 101 ASN A N 1
ATOM 855 C CA . ASN A 1 101 ? 9.219 -1.062 -17.929 1.00 50.38 101 ASN A CA 1
ATOM 856 C C . ASN A 1 101 ? 8.652 -0.523 -19.251 1.00 50.38 101 ASN A C 1
ATOM 858 O O . ASN A 1 101 ? 8.509 -1.301 -20.189 1.00 50.38 101 ASN A O 1
ATOM 862 N N . SER A 1 102 ? 8.409 0.787 -19.367 1.00 49.16 102 SER A N 1
ATOM 863 C CA . SER A 1 102 ? 7.963 1.413 -20.622 1.00 49.16 102 SER A CA 1
ATOM 864 C C . SER A 1 102 ? 9.029 1.399 -21.725 1.00 49.16 102 SER A C 1
ATOM 866 O O . SER A 1 102 ? 8.686 1.229 -22.891 1.00 49.16 102 SER A O 1
ATOM 868 N N . GLU A 1 103 ? 10.321 1.502 -21.391 1.00 44.56 103 GLU A N 1
ATOM 869 C CA . GLU A 1 103 ? 11.395 1.353 -22.392 1.00 44.56 103 GLU A CA 1
ATOM 870 C C . GLU A 1 103 ? 11.546 -0.094 -22.883 1.00 44.56 103 GLU A C 1
ATOM 872 O O . GLU A 1 103 ? 11.868 -0.330 -24.049 1.00 44.56 103 GLU A O 1
ATOM 877 N N . LYS A 1 104 ? 11.254 -1.083 -22.026 1.00 46.19 104 LYS A N 1
ATOM 878 C CA . LYS A 1 104 ? 11.308 -2.497 -22.413 1.00 46.19 104 LYS A CA 1
ATOM 879 C C . LYS A 1 104 ? 10.214 -2.892 -23.393 1.00 46.19 104 LYS A C 1
ATOM 881 O O . LYS A 1 104 ? 10.480 -3.757 -24.212 1.00 46.19 104 LYS A O 1
ATOM 886 N N . GLU A 1 105 ? 9.032 -2.280 -23.357 1.00 46.47 105 GLU A N 1
ATOM 887 C CA . GLU A 1 105 ? 7.967 -2.579 -24.327 1.00 46.47 105 GLU A CA 1
ATOM 888 C C . GLU A 1 105 ? 8.227 -1.968 -25.714 1.00 46.47 105 GLU A C 1
ATOM 890 O O . GLU A 1 105 ? 7.814 -2.539 -26.720 1.00 46.47 105 GLU A O 1
ATOM 895 N N . ILE A 1 106 ? 8.981 -0.867 -25.798 1.00 48.69 106 ILE A N 1
ATOM 896 C CA . ILE A 1 106 ? 9.341 -0.231 -27.079 1.00 48.69 106 ILE A CA 1
ATOM 897 C C . ILE A 1 106 ? 10.553 -0.930 -27.730 1.00 48.69 106 ILE A C 1
ATOM 899 O O . ILE A 1 106 ? 10.705 -0.915 -28.950 1.00 48.69 106 ILE A O 1
ATOM 903 N N . GLY A 1 107 ? 11.393 -1.606 -26.938 1.00 39.97 107 GLY A N 1
ATOM 904 C CA . GLY A 1 107 ? 12.595 -2.306 -27.407 1.00 39.97 107 GLY A CA 1
ATOM 905 C C . GLY A 1 107 ? 12.374 -3.628 -28.159 1.00 39.97 107 GLY A C 1
ATOM 906 O O . GLY A 1 107 ? 13.341 -4.159 -28.694 1.00 39.97 107 GLY A O 1
ATOM 907 N N . TRP A 1 108 ? 11.144 -4.159 -28.224 1.00 42.75 108 TRP A N 1
ATOM 908 C CA . TRP A 1 108 ? 10.815 -5.362 -29.019 1.00 42.75 108 TRP A CA 1
ATOM 909 C C . TRP A 1 108 ? 10.302 -5.045 -30.431 1.00 42.75 108 TRP A C 1
ATOM 911 O O . TRP A 1 108 ? 10.006 -5.964 -31.191 1.00 42.75 108 TRP A O 1
ATOM 921 N N . ILE A 1 109 ? 10.211 -3.762 -30.798 1.00 47.56 109 ILE A N 1
ATOM 922 C CA . ILE A 1 109 ? 9.957 -3.329 -32.176 1.00 47.56 109 ILE A CA 1
ATOM 923 C C . ILE A 1 109 ? 11.265 -2.762 -32.736 1.00 47.56 109 ILE A C 1
ATOM 925 O O . ILE A 1 109 ? 11.432 -1.549 -32.874 1.00 47.56 109 ILE A O 1
ATOM 929 N N . LYS A 1 110 ? 12.224 -3.643 -33.020 1.00 36.28 110 LYS A N 1
ATOM 930 C CA . LYS A 1 110 ? 13.326 -3.357 -33.940 1.00 36.28 110 LYS A CA 1
ATOM 931 C C . LYS A 1 110 ? 13.791 -4.623 -34.634 1.00 36.28 110 LYS A C 1
ATOM 933 O O . LYS A 1 110 ? 13.932 -5.646 -33.933 1.00 36.28 110 LYS A O 1
#